Protein AF-A0A524LCH5-F1 (afdb_monomer_lite)

Sequence (61 aa):
MIYLKSIMLLVLLPALLLADEGMWPITEIENIDLASKGLELPLEQLYNPNGISLVNAIVRL

Foldseek 3Di:
DVVVVVVVVVVCVVVVPDDDDDDDDLVCVVVDPVVVVPPPDDSCQCDDPVDDHPVVVDDDD

Radius of gyration: 19.82 Å; chains: 1; bounding box: 35×31×57 Å

Structure (mmCIF, N/CA/C/O backbone):
data_AF-A0A524LCH5-F1
#
_entry.id   AF-A0A524LCH5-F1
#
loop_
_atom_site.group_PDB
_atom_site.id
_atom_site.type_symbol
_atom_site.label_atom_id
_atom_site.label_alt_id
_atom_site.label_comp_id
_atom_site.label_asym_id
_atom_site.label_entity_id
_atom_site.label_seq_id
_atom_site.pdbx_PDB_ins_code
_atom_site.Cartn_x
_atom_site.Cartn_y
_atom_site.Cartn_z
_atom_site.occupancy
_atom_site.B_iso_or_equiv
_atom_site.auth_seq_id
_atom_site.auth_comp_id
_atom_site.auth_asym_id
_atom_site.auth_atom_id
_atom_site.pdbx_PDB_model_num
ATOM 1 N N . MET A 1 1 ? 21.025 20.195 -38.986 1.00 61.06 1 MET A N 1
ATOM 2 C CA . MET A 1 1 ? 19.868 20.483 -38.103 1.00 61.06 1 MET A CA 1
ATOM 3 C C . MET A 1 1 ? 19.088 19.229 -37.690 1.00 61.06 1 MET A C 1
ATOM 5 O O . MET A 1 1 ? 18.600 19.199 -36.570 1.00 61.06 1 MET A O 1
ATOM 9 N N . ILE A 1 2 ? 19.004 18.189 -38.539 1.00 72.94 2 ILE A N 1
ATOM 10 C CA . ILE A 1 2 ? 18.352 16.907 -38.199 1.00 72.94 2 ILE A CA 1
ATOM 11 C C . ILE A 1 2 ? 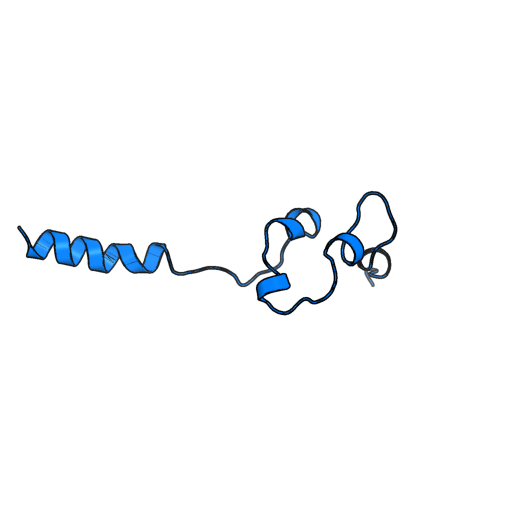19.082 16.164 -37.060 1.00 72.94 2 ILE A C 1
ATOM 13 O O . ILE A 1 2 ? 18.464 15.780 -36.077 1.00 72.94 2 ILE A O 1
ATOM 17 N N . TYR A 1 3 ? 20.416 16.104 -37.119 1.00 81.25 3 TYR A N 1
ATOM 18 C CA . TYR A 1 3 ? 21.253 15.399 -36.141 1.00 81.25 3 TYR A CA 1
ATOM 19 C C . TYR A 1 3 ? 21.186 15.995 -34.731 1.00 81.25 3 TYR A C 1
ATOM 21 O O . TYR A 1 3 ? 21.188 15.267 -33.746 1.00 81.25 3 TYR A O 1
ATOM 29 N N . LEU A 1 4 ? 21.054 17.322 -34.635 1.00 79.25 4 LEU A N 1
ATOM 30 C CA . LEU A 1 4 ? 20.945 18.016 -33.353 1.00 79.25 4 LEU A CA 1
ATOM 31 C C . LEU A 1 4 ? 19.619 17.686 -32.645 1.00 79.25 4 LEU A C 1
ATOM 33 O O . LEU A 1 4 ? 19.605 17.506 -31.435 1.00 79.25 4 LEU A O 1
ATOM 37 N N . LYS A 1 5 ? 18.522 17.517 -33.401 1.00 79.62 5 LYS A N 1
ATOM 38 C CA . LYS A 1 5 ? 17.222 17.071 -32.867 1.00 79.62 5 LYS A CA 1
ATOM 39 C C . LYS A 1 5 ? 17.232 15.592 -32.481 1.00 79.62 5 LYS A C 1
ATOM 41 O O . LYS A 1 5 ? 16.650 15.228 -31.466 1.00 79.62 5 LYS A O 1
ATOM 46 N N . SER A 1 6 ? 17.910 14.754 -33.263 1.00 80.12 6 SER A N 1
ATOM 47 C CA . SER A 1 6 ? 18.049 13.323 -32.968 1.00 80.12 6 SER A CA 1
ATOM 48 C C . SER A 1 6 ? 18.830 13.067 -31.677 1.00 80.12 6 SER A C 1
ATOM 50 O O . SER A 1 6 ? 18.437 12.217 -30.887 1.00 80.12 6 SER A O 1
ATOM 52 N N . ILE A 1 7 ? 19.883 13.842 -31.417 1.00 86.38 7 ILE A N 1
ATOM 53 C CA . ILE A 1 7 ? 20.638 13.783 -30.155 1.00 86.38 7 ILE A CA 1
ATOM 54 C C . ILE A 1 7 ? 19.798 14.324 -28.993 1.00 86.38 7 ILE A C 1
ATOM 56 O O . ILE A 1 7 ? 19.785 13.735 -27.917 1.00 86.38 7 ILE A O 1
ATOM 60 N N . MET A 1 8 ? 19.041 15.400 -29.221 1.00 79.94 8 MET A N 1
ATOM 61 C CA . MET A 1 8 ? 18.135 15.961 -28.216 1.00 79.94 8 MET A CA 1
ATOM 62 C C . MET A 1 8 ? 17.066 14.945 -27.769 1.00 79.94 8 MET A C 1
ATOM 64 O O . MET A 1 8 ? 16.793 14.832 -26.581 1.00 79.94 8 MET A O 1
ATOM 68 N N . LEU A 1 9 ? 16.512 14.154 -28.696 1.00 77.94 9 LEU A N 1
ATOM 69 C CA . LEU A 1 9 ? 15.545 13.088 -28.402 1.00 77.94 9 LEU A CA 1
ATOM 70 C C . LEU A 1 9 ? 16.178 11.898 -27.659 1.00 77.94 9 LEU A C 1
ATOM 72 O O . LEU A 1 9 ? 15.565 11.339 -26.754 1.00 77.94 9 LEU A O 1
ATOM 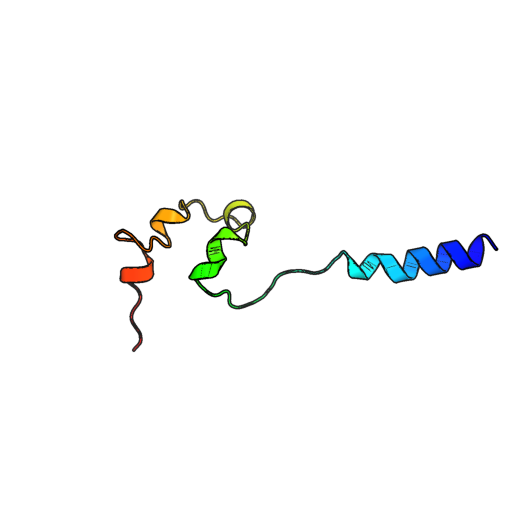76 N N . LEU A 1 10 ? 17.412 11.535 -28.018 1.00 82.19 10 LEU A N 1
ATOM 77 C CA . LEU A 1 10 ? 18.145 10.423 -27.407 1.00 82.19 10 LEU A CA 1
ATOM 78 C C . LEU A 1 10 ? 18.446 10.671 -25.921 1.00 82.19 10 LEU A C 1
ATOM 80 O O . LEU A 1 10 ? 18.446 9.741 -25.121 1.00 82.19 10 LEU A O 1
ATOM 84 N N . VAL A 1 11 ? 18.670 11.932 -25.553 1.00 79.88 11 VAL A N 1
ATOM 85 C CA . VAL A 1 11 ? 18.987 12.343 -24.178 1.00 79.88 11 VAL A CA 1
ATOM 86 C C . VAL A 1 11 ? 17.731 12.532 -23.311 1.00 79.88 11 VAL A C 1
ATOM 88 O O . VAL A 1 11 ? 17.809 12.371 -22.099 1.00 79.88 11 VAL A O 1
ATOM 91 N N . LEU A 1 12 ? 16.567 12.828 -23.900 1.00 77.12 12 LEU A N 1
ATOM 92 C CA . LEU A 1 12 ? 15.295 13.032 -23.180 1.00 77.12 12 LEU A CA 1
ATOM 93 C C . LEU A 1 12 ? 14.560 11.727 -22.822 1.00 77.12 12 LEU A C 1
ATOM 95 O O . LEU A 1 12 ? 13.733 11.713 -21.915 1.00 77.12 12 LEU A O 1
ATOM 99 N N . LEU A 1 13 ? 14.866 10.629 -23.513 1.00 69.50 13 LEU A N 1
ATOM 100 C CA . LEU A 1 13 ? 14.202 9.329 -23.374 1.00 69.50 13 LEU A CA 1
ATOM 101 C C . LEU A 1 13 ? 14.330 8.657 -21.981 1.00 69.50 13 LEU A C 1
ATOM 103 O O . LEU A 1 13 ? 13.337 8.098 -21.530 1.00 69.50 13 LEU A O 1
ATOM 107 N N . PRO A 1 14 ? 15.466 8.722 -21.252 1.00 72.75 14 PRO A N 1
ATOM 108 C CA . PRO A 1 14 ? 15.623 8.098 -19.928 1.00 72.75 14 PRO A CA 1
ATOM 109 C C . PRO A 1 14 ? 14.768 8.740 -18.828 1.00 72.75 14 PRO A C 1
ATOM 111 O O . PRO A 1 14 ? 14.439 8.091 -17.840 1.00 72.75 14 PRO A O 1
ATOM 114 N N . ALA A 1 15 ? 14.398 10.012 -18.999 1.00 60.81 15 ALA A N 1
ATOM 115 C CA . ALA A 1 15 ? 13.672 10.804 -18.007 1.00 60.81 15 ALA A CA 1
ATOM 116 C C . ALA A 1 15 ? 12.179 10.428 -17.865 1.00 60.81 15 ALA A C 1
ATOM 118 O O . ALA A 1 15 ? 11.506 10.945 -16.982 1.00 60.81 15 ALA A O 1
ATOM 119 N N . LEU A 1 16 ? 11.663 9.524 -18.703 1.00 62.78 16 LEU A N 1
ATOM 120 C CA . LEU A 1 16 ? 10.312 8.947 -18.614 1.00 62.78 16 LEU A CA 1
ATOM 121 C C . LEU A 1 16 ? 10.332 7.482 -18.146 1.00 62.78 16 LEU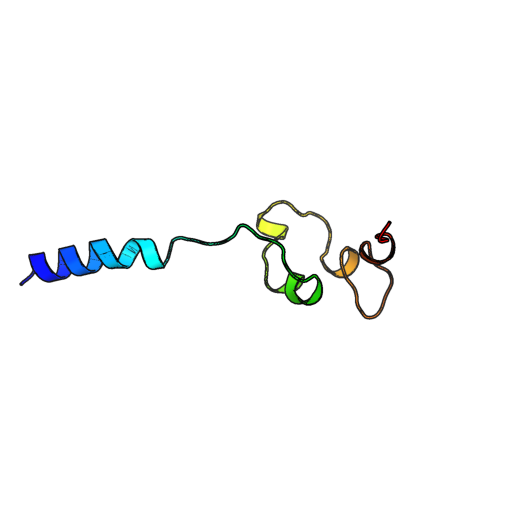 A C 1
ATOM 123 O O . LEU A 1 16 ? 9.307 6.807 -18.191 1.00 62.78 16 LEU A O 1
ATOM 127 N N . LEU A 1 17 ? 11.505 6.965 -17.768 1.00 57.78 17 LEU A N 1
ATOM 128 C CA . LEU A 1 17 ? 11.756 5.524 -17.715 1.00 57.78 17 LEU A CA 1
ATOM 129 C C . LEU A 1 17 ? 12.090 4.978 -16.320 1.00 57.78 17 LEU A C 1
ATOM 131 O O . LEU A 1 17 ? 12.587 3.858 -16.249 1.00 57.78 17 LEU A O 1
ATOM 135 N N . LEU A 1 18 ? 11.828 5.698 -15.218 1.00 66.44 18 LEU A N 1
ATOM 136 C CA . LEU A 1 18 ? 12.180 5.214 -13.871 1.00 66.44 18 LEU A CA 1
ATOM 137 C C . LEU A 1 18 ? 11.155 5.569 -12.778 1.00 66.44 18 LEU A C 1
ATOM 139 O O . LEU A 1 18 ? 11.014 6.739 -12.433 1.00 66.44 18 LEU A O 1
ATOM 143 N N . ALA A 1 19 ? 10.512 4.529 -12.227 1.00 66.12 19 ALA A N 1
ATOM 144 C CA . ALA A 1 19 ? 9.829 4.428 -10.921 1.00 66.12 19 ALA A CA 1
ATOM 145 C C . ALA A 1 19 ? 9.362 2.947 -10.749 1.00 66.12 19 ALA A C 1
ATOM 147 O O . ALA A 1 19 ? 9.053 2.310 -11.757 1.00 66.12 19 ALA A O 1
ATOM 148 N N . ASP A 1 20 ? 9.338 2.257 -9.597 1.00 70.25 20 ASP A N 1
ATOM 149 C CA . ASP A 1 20 ? 9.327 2.657 -8.183 1.00 70.25 20 ASP A CA 1
ATOM 150 C C . ASP A 1 20 ? 9.953 1.553 -7.283 1.00 70.25 20 ASP A C 1
ATOM 152 O O . ASP A 1 20 ? 9.498 0.409 -7.292 1.00 70.25 20 ASP A O 1
ATOM 156 N N . GLU A 1 21 ? 10.947 1.890 -6.457 1.00 73.00 21 GLU A N 1
ATOM 157 C CA . GLU A 1 21 ? 11.280 1.177 -5.209 1.00 73.00 21 GLU A CA 1
ATOM 158 C C . GLU A 1 21 ? 11.120 2.176 -4.057 1.00 73.00 21 GLU A C 1
ATOM 160 O O . GLU A 1 21 ? 11.432 3.357 -4.225 1.00 73.00 21 GLU A O 1
ATOM 165 N N . GLY A 1 22 ? 10.662 1.738 -2.880 1.00 82.62 22 GLY A N 1
ATOM 166 C CA . GLY A 1 22 ? 10.525 2.648 -1.748 1.00 82.62 22 GLY A CA 1
ATOM 167 C C . GLY A 1 22 ? 9.716 2.108 -0.579 1.00 82.62 22 GLY A C 1
ATOM 168 O O . GLY A 1 22 ? 9.319 0.947 -0.530 1.00 82.62 22 GLY A O 1
ATOM 169 N N . MET A 1 23 ? 9.493 2.992 0.388 1.00 90.12 23 MET A N 1
ATOM 170 C CA . MET A 1 23 ? 8.518 2.807 1.454 1.00 90.12 23 MET A CA 1
ATOM 171 C C . MET A 1 23 ? 7.406 3.816 1.229 1.00 90.12 23 MET A C 1
ATOM 173 O O . MET A 1 23 ? 7.654 5.021 1.245 1.00 90.12 23 MET A O 1
ATOM 177 N N . TRP A 1 24 ? 6.194 3.32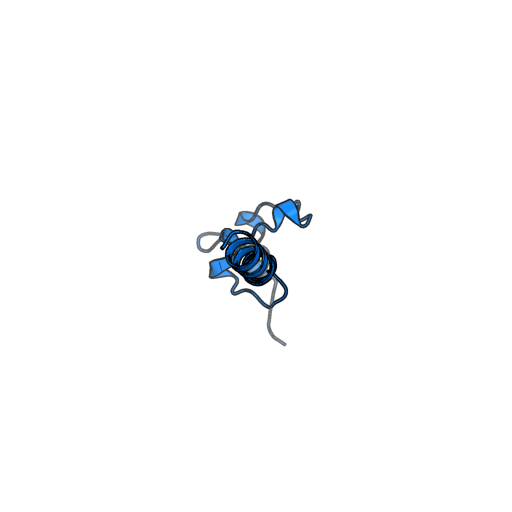1 1.028 1.00 90.69 24 TRP A N 1
ATOM 178 C CA . TRP A 1 24 ? 5.046 4.168 0.751 1.00 90.69 24 TRP A CA 1
ATOM 179 C C . TRP A 1 24 ? 4.210 4.386 2.012 1.00 90.69 24 TRP A C 1
ATOM 181 O O . TRP A 1 24 ? 3.980 3.433 2.766 1.00 90.69 24 TRP A O 1
ATOM 191 N N . PRO A 1 25 ? 3.736 5.617 2.266 1.00 92.31 25 PRO A N 1
ATOM 192 C CA . PRO A 1 25 ? 2.752 5.865 3.306 1.00 92.31 25 PRO A CA 1
ATOM 193 C C . PRO A 1 25 ? 1.481 5.065 3.027 1.00 92.31 25 PRO A C 1
ATOM 195 O O . PRO A 1 25 ? 0.974 5.051 1.909 1.00 92.31 25 PRO A O 1
ATOM 198 N N . ILE A 1 26 ? 0.917 4.437 4.058 1.00 91.81 26 ILE A N 1
ATOM 199 C CA . ILE A 1 26 ? -0.288 3.615 3.890 1.00 91.81 26 ILE A CA 1
ATOM 200 C C . ILE A 1 26 ? -1.496 4.422 3.390 1.00 91.81 26 ILE A C 1
ATOM 202 O O . ILE A 1 26 ? -2.356 3.892 2.702 1.00 91.81 26 ILE A O 1
ATOM 206 N N . THR A 1 27 ? -1.541 5.720 3.690 1.00 90.62 27 THR A N 1
ATOM 207 C CA . THR A 1 27 ? -2.577 6.642 3.211 1.00 90.62 27 THR A CA 1
ATOM 208 C C . THR A 1 27 ? -2.498 6.914 1.710 1.00 90.62 27 THR A C 1
ATOM 210 O O . THR A 1 27 ? -3.481 7.359 1.138 1.00 90.62 27 THR A O 1
ATOM 213 N N . GLU A 1 28 ? -1.350 6.668 1.073 1.00 91.44 28 GLU A N 1
ATOM 214 C CA . GLU A 1 28 ? -1.122 6.892 -0.364 1.00 91.44 28 GLU A CA 1
ATOM 215 C C . GLU A 1 28 ? -1.171 5.588 -1.171 1.00 91.44 28 GLU A C 1
ATOM 217 O O . GLU A 1 28 ? -0.896 5.588 -2.369 1.00 91.44 28 GLU A O 1
ATOM 222 N N . ILE A 1 29 ? -1.532 4.473 -0.528 1.00 90.69 29 ILE A N 1
ATOM 223 C CA . ILE A 1 29 ? -1.514 3.135 -1.128 1.00 90.69 29 ILE A CA 1
ATOM 224 C C . ILE A 1 29 ? -2.422 3.019 -2.362 1.00 90.69 29 ILE A C 1
ATOM 226 O O . ILE A 1 29 ? -2.162 2.206 -3.241 1.00 90.69 29 ILE A O 1
ATOM 230 N N . GLU A 1 30 ? -3.450 3.866 -2.450 1.00 90.00 30 GLU A N 1
ATOM 231 C CA . GLU A 1 30 ? -4.361 3.967 -3.597 1.00 90.00 30 GLU A CA 1
ATOM 232 C C . GLU A 1 30 ? -3.700 4.529 -4.865 1.00 90.00 30 GLU A C 1
ATOM 234 O O . GLU A 1 30 ? -4.168 4.263 -5.970 1.00 90.00 30 GLU A O 1
ATOM 239 N N . ASN A 1 31 ? -2.595 5.268 -4.727 1.00 89.88 31 ASN A N 1
ATOM 240 C CA . ASN A 1 31 ? -1.872 5.869 -5.851 1.00 89.88 31 ASN A CA 1
ATOM 241 C C . ASN A 1 31 ? -0.847 4.916 -6.478 1.00 89.88 31 ASN A C 1
ATOM 243 O O . ASN A 1 31 ? -0.161 5.288 -7.431 1.00 89.88 31 ASN A O 1
ATOM 247 N N . ILE A 1 32 ? -0.716 3.702 -5.941 1.00 89.69 32 ILE A N 1
ATOM 248 C CA . ILE A 1 32 ? 0.278 2.720 -6.364 1.00 89.69 32 ILE A CA 1
ATOM 249 C C . ILE A 1 32 ? -0.457 1.514 -6.917 1.00 89.69 32 ILE A C 1
ATOM 251 O O . ILE A 1 32 ? -1.313 0.921 -6.261 1.00 89.69 32 ILE A O 1
ATOM 255 N N . ASP A 1 33 ? -0.078 1.101 -8.119 1.00 90.00 33 ASP A N 1
ATOM 256 C CA . ASP A 1 33 ? -0.684 -0.058 -8.761 1.00 90.00 33 ASP A CA 1
ATOM 257 C C . ASP A 1 33 ? -0.093 -1.369 -8.218 1.00 90.00 33 ASP A C 1
ATOM 259 O O . ASP A 1 33 ? 0.672 -2.065 -8.888 1.00 90.00 33 ASP A O 1
ATOM 263 N N . LEU A 1 34 ? -0.433 -1.709 -6.972 1.00 91.19 34 LEU A N 1
ATOM 264 C CA . LEU A 1 34 ? -0.002 -2.955 -6.331 1.00 91.19 34 LEU A CA 1
ATOM 265 C C . LEU A 1 34 ? -0.652 -4.194 -6.950 1.00 91.19 34 LEU A C 1
ATOM 267 O O . LEU A 1 34 ? -0.054 -5.272 -6.929 1.00 91.19 34 LEU A O 1
ATOM 271 N N . ALA A 1 35 ? -1.840 -4.042 -7.538 1.00 92.00 35 ALA A N 1
ATOM 272 C CA . ALA A 1 35 ? -2.502 -5.112 -8.273 1.00 92.00 35 ALA A CA 1
ATOM 273 C C . ALA A 1 35 ? -1.636 -5.559 -9.462 1.00 92.00 35 ALA A C 1
ATOM 275 O O . ALA A 1 35 ? -1.374 -6.755 -9.612 1.00 92.00 35 ALA A O 1
ATOM 276 N N . SER A 1 36 ? -1.072 -4.616 -10.232 1.00 91.75 36 SER A N 1
ATOM 277 C CA . SER A 1 36 ? -0.110 -4.929 -11.305 1.00 91.75 36 SER A CA 1
ATOM 278 C C . SER A 1 36 ? 1.175 -5.602 -10.811 1.00 91.75 36 SER A C 1
ATOM 280 O O . SER A 1 36 ? 1.876 -6.247 -11.593 1.00 91.75 36 SER A O 1
ATOM 282 N N . LYS A 1 37 ? 1.489 -5.469 -9.515 1.00 89.94 37 LYS A N 1
ATOM 283 C CA . LYS A 1 37 ? 2.647 -6.089 -8.855 1.00 89.94 37 LYS A CA 1
ATOM 284 C C . LYS A 1 37 ? 2.324 -7.430 -8.177 1.00 89.94 37 LYS A C 1
ATOM 286 O O . LYS A 1 37 ? 3.228 -8.019 -7.590 1.00 89.94 37 LYS A O 1
ATOM 291 N N . GLY A 1 38 ? 1.091 -7.939 -8.286 1.00 94.00 38 GLY A N 1
ATOM 292 C CA . GLY A 1 38 ? 0.697 -9.276 -7.812 1.00 94.00 38 GLY A CA 1
ATOM 293 C C . GLY A 1 38 ? -0.039 -9.311 -6.471 1.00 94.00 38 GLY A C 1
ATOM 294 O O . GLY A 1 38 ? -0.224 -10.387 -5.905 1.00 94.00 38 GLY A O 1
ATOM 295 N N . LEU A 1 39 ? -0.467 -8.161 -5.948 1.00 94.12 39 LEU A N 1
ATOM 296 C CA . LEU A 1 39 ? -1.343 -8.128 -4.782 1.00 94.12 39 LEU A CA 1
ATOM 297 C C . LEU A 1 39 ? -2.774 -8.527 -5.191 1.00 94.12 39 LEU A C 1
ATOM 299 O O . LEU A 1 39 ? -3.468 -7.760 -5.849 1.00 94.12 39 LEU A O 1
ATOM 303 N N . GLU A 1 40 ? -3.223 -9.717 -4.783 1.00 95.81 40 GLU A N 1
ATOM 304 C CA . GLU A 1 40 ? -4.588 -10.220 -5.058 1.00 95.81 40 GLU A CA 1
ATOM 3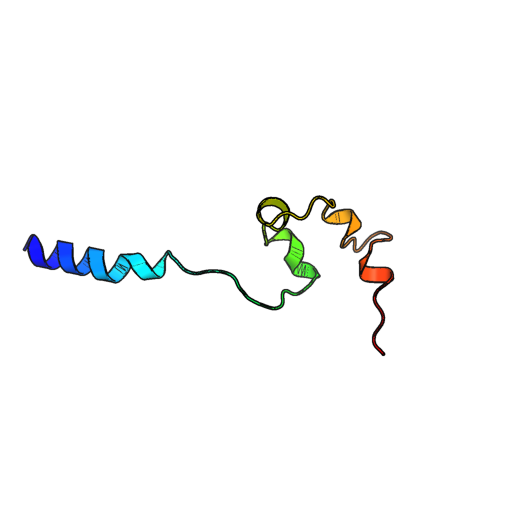05 C C . GLU A 1 40 ? -5.642 -9.699 -4.070 1.00 95.81 40 GLU A C 1
ATOM 307 O O . GLU A 1 40 ? -6.849 -9.820 -4.282 1.00 95.81 40 GLU A O 1
ATOM 312 N N . LEU A 1 41 ? -5.178 -9.137 -2.958 1.00 94.94 41 LEU A N 1
ATOM 313 C CA . LEU A 1 41 ? -6.028 -8.615 -1.908 1.00 94.94 41 LEU A CA 1
ATOM 314 C C . LEU A 1 41 ? -6.611 -7.249 -2.320 1.00 94.94 41 LEU A C 1
ATOM 316 O O . LEU A 1 41 ? -5.839 -6.363 -2.695 1.00 94.94 41 LEU A O 1
ATOM 320 N N . PRO A 1 42 ? -7.932 -7.023 -2.175 1.00 93.62 42 PRO A N 1
ATOM 321 C CA . PRO A 1 42 ? -8.519 -5.695 -2.344 1.00 93.62 42 PRO A CA 1
ATOM 322 C C . PRO A 1 42 ? -7.871 -4.670 -1.405 1.00 93.62 42 PRO A C 1
ATOM 324 O O . PRO A 1 42 ? -7.634 -4.968 -0.227 1.00 93.62 42 PRO A O 1
ATOM 327 N N . LEU A 1 43 ? -7.616 -3.454 -1.898 1.00 92.81 43 LEU A N 1
ATOM 328 C CA . LEU A 1 43 ? -6.940 -2.414 -1.114 1.00 92.81 43 LEU A CA 1
ATOM 329 C C . LEU A 1 43 ? -7.709 -2.056 0.162 1.00 92.81 43 LEU A C 1
ATOM 331 O O . LEU A 1 43 ? -7.082 -1.772 1.176 1.00 92.81 43 LEU A O 1
ATOM 335 N N . GLU A 1 44 ? -9.036 -2.169 0.172 1.00 93.19 44 GLU A N 1
ATOM 336 C CA . GLU A 1 44 ? -9.867 -1.911 1.352 1.00 93.19 44 GLU A CA 1
ATOM 337 C C . GLU A 1 44 ? -9.664 -2.963 2.453 1.00 93.19 44 GLU A C 1
ATOM 339 O O . GLU A 1 44 ? -9.820 -2.673 3.638 1.00 93.19 44 GLU A O 1
ATOM 344 N N . GLN A 1 45 ? -9.306 -4.199 2.091 1.00 95.25 45 GLN A N 1
ATOM 345 C CA . GLN A 1 45 ? -8.956 -5.224 3.078 1.00 95.25 45 GLN A CA 1
ATOM 346 C C . GLN A 1 45 ? -7.533 -5.024 3.614 1.00 95.25 45 GLN A C 1
ATOM 348 O O . GLN A 1 45 ? -7.239 -5.419 4.746 1.00 95.25 45 GLN A O 1
ATOM 353 N N . LEU A 1 46 ? -6.658 -4.378 2.835 1.00 94.44 46 LEU A N 1
ATOM 354 C CA . LEU A 1 46 ? -5.329 -3.966 3.279 1.00 94.44 46 LEU A CA 1
ATOM 355 C C . LEU A 1 46 ? -5.429 -2.765 4.237 1.00 94.44 46 LEU A C 1
ATOM 357 O O . LEU A 1 46 ? -5.013 -2.847 5.398 1.00 94.44 46 LEU A O 1
ATOM 361 N N . TYR A 1 47 ? -6.052 -1.679 3.783 1.00 94.38 47 TYR A N 1
ATOM 362 C CA . TYR A 1 47 ? -6.224 -0.421 4.502 1.00 94.38 47 TYR A CA 1
ATOM 363 C C . TYR A 1 47 ? -7.640 0.139 4.322 1.00 94.38 47 TYR A C 1
ATOM 365 O O . TYR A 1 47 ? -8.066 0.451 3.215 1.00 94.38 47 TYR A O 1
ATOM 373 N N . ASN A 1 48 ? -8.351 0.321 5.435 1.00 94.06 48 ASN A N 1
ATOM 374 C CA . ASN A 1 48 ? -9.641 1.003 5.461 1.00 94.06 48 ASN A CA 1
ATOM 375 C C . ASN A 1 48 ? -9.704 1.952 6.666 1.00 94.06 48 ASN A C 1
ATOM 377 O O . ASN A 1 48 ? -9.689 1.482 7.802 1.00 94.06 48 ASN A O 1
ATOM 381 N N . PRO A 1 49 ? -9.810 3.277 6.462 1.00 91.62 49 PRO A N 1
ATOM 382 C CA . PRO A 1 49 ? -9.891 4.230 7.569 1.00 91.62 49 PRO A CA 1
ATOM 383 C C . PRO A 1 49 ? -11.224 4.169 8.333 1.00 91.62 49 PRO A C 1
ATOM 385 O O . PRO A 1 49 ? -11.300 4.624 9.471 1.00 91.62 49 PRO A O 1
ATOM 388 N N . ASN A 1 50 ? -12.271 3.611 7.723 1.00 94.50 50 ASN A N 1
ATOM 389 C CA . ASN A 1 50 ? -13.631 3.567 8.261 1.00 94.50 50 ASN A CA 1
ATOM 390 C C . ASN A 1 50 ? -14.032 2.166 8.757 1.00 94.50 50 ASN A C 1
ATOM 392 O O . ASN A 1 50 ? -15.201 1.938 9.070 1.00 94.50 50 ASN A O 1
ATOM 396 N N . GLY A 1 51 ? -13.102 1.209 8.795 1.00 93.62 51 GLY A N 1
ATOM 397 C CA . GLY A 1 51 ? -13.401 -0.187 9.099 1.00 93.62 51 GLY A CA 1
ATOM 398 C C . GLY A 1 51 ? -12.178 -0.982 9.546 1.00 93.62 51 GLY A C 1
ATOM 399 O O . GLY A 1 51 ? -11.099 -0.436 9.740 1.00 93.62 51 GLY A O 1
ATOM 400 N N . ILE A 1 52 ? -12.371 -2.288 9.732 1.00 96.25 52 ILE A N 1
ATOM 401 C CA . ILE A 1 52 ? -11.293 -3.218 10.089 1.00 96.25 52 ILE A CA 1
ATOM 402 C C . ILE A 1 52 ? -10.554 -3.644 8.816 1.00 96.25 52 ILE A C 1
ATOM 404 O O . ILE A 1 52 ? -11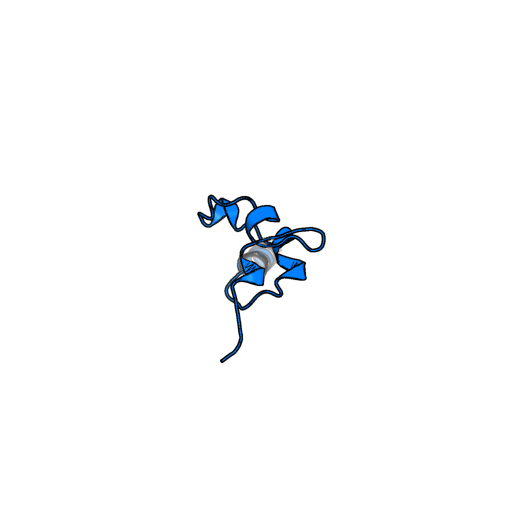.190 -4.015 7.829 1.00 96.25 52 ILE A O 1
ATOM 408 N N . SER A 1 53 ? -9.223 -3.634 8.860 1.00 96.44 53 SER A N 1
ATOM 409 C CA . SER A 1 53 ? -8.328 -4.064 7.785 1.00 96.44 53 SER A CA 1
ATOM 410 C C . SER A 1 53 ? -7.036 -4.692 8.340 1.00 96.44 53 SER A C 1
ATOM 412 O O . SER A 1 53 ? -6.789 -4.696 9.550 1.00 96.44 53 SER A O 1
ATOM 414 N N . LEU A 1 54 ? -6.182 -5.225 7.461 1.00 96.25 54 LEU A N 1
ATOM 415 C CA . LEU A 1 54 ? -4.912 -5.873 7.833 1.00 96.25 54 LEU A CA 1
ATOM 416 C C . LEU A 1 54 ? -3.962 -4.973 8.629 1.00 96.25 54 LEU A C 1
ATOM 418 O O . LEU A 1 54 ? -3.288 -5.455 9.539 1.00 96.25 54 LEU A O 1
ATOM 422 N N . VAL A 1 55 ? -3.934 -3.671 8.338 1.00 94.88 55 VAL A N 1
ATOM 423 C CA . VAL A 1 55 ? -3.104 -2.696 9.067 1.00 94.88 55 VAL A CA 1
ATOM 424 C C . VAL A 1 55 ? -3.406 -2.693 10.568 1.00 94.88 55 VAL A C 1
ATOM 426 O O . VAL A 1 55 ? -2.494 -2.483 11.364 1.00 94.88 55 VAL A O 1
ATOM 429 N N . ASN A 1 56 ? -4.640 -2.996 10.989 1.00 95.69 56 ASN A N 1
ATOM 430 C CA . ASN A 1 56 ? -4.985 -3.049 12.413 1.00 95.69 56 ASN A CA 1
ATOM 431 C C . ASN A 1 56 ? -4.279 -4.187 13.172 1.00 95.69 56 ASN A C 1
ATOM 433 O O . ASN A 1 56 ? -4.178 -4.120 14.395 1.00 95.69 56 ASN A O 1
ATOM 437 N N . ALA A 1 57 ? -3.797 -5.218 12.473 1.00 96.19 57 ALA A N 1
ATOM 438 C CA . ALA A 1 57 ? -3.049 -6.323 13.071 1.00 96.19 57 ALA A CA 1
ATOM 439 C C . ALA A 1 57 ? -1.539 -6.035 13.193 1.00 96.19 57 ALA A C 1
ATOM 441 O O . ALA A 1 57 ? -0.810 -6.824 13.795 1.00 96.19 57 ALA A O 1
ATOM 442 N N . ILE A 1 58 ? -1.055 -4.923 12.630 1.00 95.12 58 ILE A N 1
ATOM 443 C CA . ILE A 1 58 ? 0.356 -4.537 12.664 1.00 95.12 58 ILE A CA 1
ATOM 444 C C . ILE A 1 58 ? 0.598 -3.672 13.904 1.00 95.12 58 ILE A C 1
ATOM 446 O O . ILE A 1 58 ? 0.009 -2.604 14.056 1.00 95.12 58 ILE A O 1
ATOM 450 N N . VAL A 1 59 ? 1.498 -4.110 14.786 1.00 94.31 59 VAL A N 1
ATOM 451 C CA . VAL A 1 59 ? 1.897 -3.365 15.989 1.00 94.31 59 VAL A CA 1
ATOM 452 C C . VAL A 1 59 ? 3.397 -3.104 15.989 1.00 94.31 59 VAL A C 1
ATOM 454 O O . VAL A 1 59 ? 4.184 -3.884 15.454 1.00 94.31 59 VAL A O 1
ATOM 457 N N . ARG A 1 60 ? 3.801 -1.991 16.599 1.00 94.00 60 ARG A N 1
ATOM 458 C CA . ARG A 1 60 ? 5.212 -1.674 16.818 1.00 94.00 60 ARG A CA 1
ATOM 459 C C . ARG A 1 60 ? 5.701 -2.391 18.077 1.00 94.00 60 ARG A C 1
ATOM 461 O O . ARG A 1 60 ? 5.044 -2.290 19.111 1.00 94.00 60 ARG A O 1
ATOM 468 N N . LEU A 1 61 ? 6.839 -3.075 17.969 1.00 90.25 61 LEU A N 1
ATOM 469 C CA . LEU A 1 61 ? 7.536 -3.690 19.101 1.00 90.25 61 LEU A CA 1
ATOM 470 C C . LEU A 1 61 ? 8.309 -2.646 19.925 1.00 90.25 61 LEU A C 1
ATOM 472 O O . LEU A 1 61 ? 8.806 -1.658 19.327 1.00 90.25 61 LEU A O 1
#

pLDDT: mean 86.03, std 10.63, range [57.78, 96.44]

Secondary structure (DSSP, 8-state):
-HHHHHHHHHHHGGGGS----S---GGGGGGS-TTTTT--S-HHHH--TTS--GGGG----